Protein AF-A0A838FQ10-F1 (afdb_monomer_lite)

Foldseek 3Di:
DDPVQWDQDPPQGTDHHPPDDQVRSQVSVQVSCVVSVNDPGDRDGDDDDPDFFWEFEDAQAPAGDIHTDDQPDWPQNVSVVRVHGHPFWDQQFKWKDDPPDIDGHNCVVCVVPVVRTGHDDGPIYIYTYGDDD

Sequence (133 aa):
VDASGTINLPYINKVQAAGLTPAQLAASVEGSYRSAKIYTNPTITILMQPAARFVNVGGAVRAPSRVPFTEDMTLLTAINAAGGFNDFADQRKVRVMRGSDVRVYDVRQSRRDPSKDIRLQPGDRVEVPQSFF

Radius of gyration: 22.77 Å; chains: 1; bounding box: 50×28×65 Å

Structure (mmCIF, N/CA/C/O backbone):
data_AF-A0A838FQ10-F1
#
_entry.id   AF-A0A838FQ10-F1
#
loop_
_atom_site.group_PDB
_atom_site.id
_atom_site.type_symbol
_atom_site.label_atom_id
_atom_site.label_alt_id
_atom_site.label_comp_id
_atom_site.label_asym_id
_atom_site.label_entity_id
_atom_site.label_seq_id
_atom_site.pdbx_PDB_ins_code
_atom_site.Cartn_x
_atom_site.Cartn_y
_atom_site.Cartn_z
_atom_site.occupancy
_atom_site.B_iso_or_equiv
_atom_site.auth_seq_id
_atom_site.auth_comp_id
_atom_site.auth_asym_id
_atom_site.auth_atom_id
_atom_site.pdbx_PDB_model_num
ATOM 1 N N . VAL A 1 1 ? -17.918 5.149 12.216 1.00 70.31 1 VAL A N 1
ATOM 2 C CA . VAL A 1 1 ? -18.182 6.590 12.423 1.00 70.31 1 VAL A CA 1
ATOM 3 C C . VAL A 1 1 ? -18.983 7.062 11.229 1.00 70.31 1 VAL A C 1
ATOM 5 O O . VAL A 1 1 ? -18.614 6.704 10.116 1.00 70.31 1 VAL A O 1
ATOM 8 N N . ASP A 1 2 ? -20.108 7.734 11.451 1.00 78.31 2 ASP A N 1
ATOM 9 C CA . ASP A 1 2 ? -20.929 8.262 10.359 1.00 78.31 2 ASP A CA 1
ATOM 10 C C . ASP A 1 2 ? -20.337 9.553 9.762 1.00 78.31 2 ASP A C 1
ATOM 12 O O . ASP A 1 2 ? -19.335 10.078 10.250 1.00 78.31 2 ASP A O 1
ATOM 16 N N . ALA A 1 3 ? -20.960 10.077 8.701 1.00 73.00 3 ALA A N 1
ATOM 17 C CA . ALA A 1 3 ? -20.514 11.300 8.025 1.00 73.00 3 ALA A CA 1
ATOM 18 C C . ALA A 1 3 ? -20.509 12.547 8.935 1.00 73.00 3 ALA A C 1
ATOM 20 O O . ALA A 1 3 ? -19.871 13.540 8.600 1.00 73.00 3 ALA A O 1
ATOM 21 N N . SER A 1 4 ? -21.193 12.496 10.084 1.00 75.38 4 SER A N 1
ATOM 22 C CA . SER A 1 4 ? -21.219 13.573 11.080 1.00 75.38 4 SER A CA 1
ATOM 23 C C . SER A 1 4 ? -20.150 13.432 12.169 1.00 75.38 4 SER A C 1
ATOM 25 O O . SER A 1 4 ? -20.064 14.270 13.064 1.00 75.38 4 SER A O 1
ATOM 27 N N . GLY A 1 5 ? -19.314 12.391 12.111 1.00 79.19 5 GLY A N 1
ATOM 28 C CA . GLY A 1 5 ? -18.282 12.166 13.118 1.00 79.19 5 GLY A CA 1
ATOM 29 C C . GLY A 1 5 ? -18.802 11.499 14.392 1.00 79.19 5 GLY A C 1
ATOM 30 O O . GLY A 1 5 ? -18.113 11.535 15.412 1.00 79.19 5 GLY A O 1
ATOM 31 N N . THR A 1 6 ? -19.987 10.881 14.357 1.00 85.69 6 THR A N 1
ATOM 32 C CA . THR A 1 6 ? -20.592 10.216 15.519 1.00 85.69 6 THR A CA 1
ATOM 33 C C . THR A 1 6 ? -20.598 8.694 15.381 1.00 85.69 6 THR A C 1
ATOM 35 O O . THR A 1 6 ? -20.447 8.126 14.292 1.00 85.69 6 THR A O 1
ATOM 38 N N . ILE A 1 7 ? -20.727 8.006 16.513 1.00 84.12 7 ILE A N 1
ATOM 39 C CA . ILE A 1 7 ? -20.936 6.559 16.593 1.00 84.12 7 ILE A CA 1
ATOM 40 C C . ILE A 1 7 ? -22.264 6.329 17.295 1.00 84.12 7 ILE A C 1
ATOM 42 O O . ILE A 1 7 ? -22.513 6.898 18.354 1.00 84.12 7 ILE A O 1
ATOM 46 N N . ASN A 1 8 ? -23.111 5.493 16.703 1.00 86.88 8 ASN A N 1
ATOM 47 C CA . ASN A 1 8 ? -24.349 5.080 17.337 1.00 86.88 8 ASN A CA 1
ATOM 48 C C . ASN A 1 8 ? -24.082 3.874 18.236 1.00 86.88 8 ASN A C 1
ATOM 50 O O . ASN A 1 8 ? -23.554 2.861 17.771 1.00 86.88 8 ASN A O 1
ATOM 54 N N . LEU A 1 9 ? -24.438 3.993 19.507 1.00 84.69 9 LEU A N 1
ATOM 55 C CA . LEU A 1 9 ? -24.238 2.961 20.510 1.00 84.69 9 LEU A CA 1
ATOM 56 C C . LEU A 1 9 ? -25.591 2.534 21.092 1.00 84.69 9 LEU A C 1
ATOM 58 O O . LEU A 1 9 ? -26.473 3.383 21.270 1.00 84.69 9 LEU A O 1
ATOM 62 N N . PRO A 1 10 ? -25.782 1.234 21.389 1.00 81.94 10 PRO A N 1
ATOM 63 C CA . PRO A 1 10 ? -27.012 0.752 22.002 1.00 81.94 10 PRO A CA 1
ATOM 64 C C . PRO A 1 10 ? -27.375 1.567 23.245 1.00 81.94 10 PRO A C 1
ATOM 66 O O . PRO A 1 10 ? -26.512 1.867 24.064 1.00 81.94 10 PRO A O 1
ATOM 69 N N . TYR A 1 11 ? -28.657 1.906 23.393 1.00 84.06 11 TYR A N 1
ATOM 70 C CA . TYR A 1 11 ? -29.244 2.539 24.586 1.00 84.06 11 TYR A CA 1
ATOM 71 C C . TYR A 1 11 ? -28.796 3.979 24.919 1.00 84.06 11 TYR A C 1
ATOM 73 O O . TYR A 1 11 ? -29.535 4.677 25.608 1.00 84.06 11 TYR A O 1
ATOM 81 N N . ILE A 1 12 ? -27.650 4.454 24.421 1.00 80.94 12 ILE A N 1
ATOM 82 C CA . ILE A 1 12 ? -27.143 5.827 24.640 1.00 80.94 12 ILE A CA 1
ATOM 83 C C . ILE A 1 12 ? -27.110 6.683 23.363 1.00 80.94 12 ILE A C 1
ATOM 85 O O . ILE A 1 12 ? -26.708 7.843 23.409 1.00 80.94 12 ILE A O 1
ATOM 89 N N . ASN A 1 13 ? -27.587 6.142 22.237 1.00 80.19 13 ASN A N 1
ATOM 90 C CA . ASN A 1 13 ? -27.654 6.808 20.936 1.00 80.19 13 ASN A CA 1
ATOM 91 C C . ASN A 1 13 ? -26.274 7.306 20.457 1.00 80.19 13 ASN A C 1
ATOM 93 O O . ASN A 1 13 ? -25.277 6.585 20.538 1.00 80.19 13 ASN A O 1
ATOM 97 N N . LYS A 1 14 ? -26.220 8.512 19.880 1.00 83.31 14 LYS A N 1
ATOM 98 C CA . LYS A 1 14 ? -25.039 9.052 19.203 1.00 83.31 14 LYS A CA 1
ATOM 99 C C . LYS A 1 14 ? -24.030 9.621 20.200 1.00 83.31 14 LYS A C 1
ATOM 101 O O . LYS A 1 14 ? -24.352 10.537 20.950 1.00 83.31 14 LYS A O 1
ATOM 106 N N . VAL A 1 15 ? -22.791 9.144 20.124 1.00 84.94 15 VAL A N 1
ATOM 107 C CA . VAL A 1 15 ? -21.629 9.696 20.836 1.00 84.94 15 VAL A CA 1
ATOM 108 C C . VAL A 1 15 ? -20.665 10.319 19.825 1.00 84.94 15 VAL A C 1
ATOM 110 O O . VAL A 1 15 ? -20.391 9.732 18.775 1.00 84.94 15 VAL A O 1
ATOM 113 N N . GLN A 1 16 ? -20.156 11.516 20.126 1.00 85.00 16 GLN A N 1
ATOM 114 C CA . GLN A 1 16 ? -19.179 12.210 19.285 1.00 85.00 16 GLN A CA 1
ATOM 115 C C . GLN A 1 16 ? -17.846 11.455 19.305 1.00 85.00 16 GLN A C 1
ATOM 117 O O . GLN A 1 16 ? -17.268 11.255 20.366 1.00 85.00 16 GLN A O 1
ATOM 122 N N . ALA A 1 17 ? -17.353 11.054 18.134 1.00 85.56 17 ALA A N 1
ATOM 123 C CA . ALA A 1 17 ? -16.085 10.339 17.987 1.00 85.56 17 ALA A CA 1
ATOM 124 C C . ALA A 1 17 ? -15.025 11.143 17.233 1.00 85.56 17 ALA A C 1
ATOM 126 O O . ALA A 1 17 ? -13.831 10.949 17.456 1.00 85.56 17 ALA A O 1
ATOM 127 N N . ALA A 1 18 ? -15.438 12.050 16.344 1.00 84.12 18 ALA A N 1
ATOM 128 C CA . ALA A 1 18 ? -14.504 12.887 15.607 1.00 84.12 18 ALA A CA 1
ATOM 129 C C . ALA A 1 18 ? -13.709 13.794 16.556 1.00 84.12 18 ALA A C 1
ATOM 131 O O . ALA A 1 18 ? -14.277 14.450 17.428 1.00 84.12 18 ALA A O 1
ATOM 132 N N . GLY A 1 19 ? -12.391 13.821 16.358 1.00 83.31 19 GLY A N 1
ATOM 133 C CA . GLY A 1 19 ? -11.456 14.604 17.166 1.00 83.31 19 GLY A CA 1
ATOM 134 C C . GLY A 1 19 ? -11.024 13.948 18.481 1.00 83.31 19 GLY A C 1
ATOM 135 O O . GLY A 1 19 ? -10.125 14.477 19.128 1.00 83.31 19 GLY A O 1
ATOM 136 N N . LEU A 1 20 ? -11.600 12.802 18.868 1.00 86.38 20 LEU A N 1
ATOM 137 C CA . LEU A 1 20 ? -11.206 12.076 20.078 1.00 86.38 20 LEU A CA 1
ATOM 138 C C . LEU A 1 20 ? -10.201 10.964 19.769 1.00 86.38 20 LEU A C 1
ATOM 140 O O . LEU A 1 20 ? -10.312 10.255 18.768 1.00 86.38 20 LEU A O 1
ATOM 144 N N . THR A 1 21 ? -9.242 10.762 20.672 1.00 87.81 21 THR A N 1
ATOM 145 C CA . THR A 1 21 ? -8.411 9.550 20.665 1.00 87.81 21 THR A CA 1
ATOM 146 C C . THR A 1 21 ? -9.235 8.332 21.109 1.00 87.81 21 THR A C 1
ATOM 148 O O . THR A 1 21 ? -10.246 8.496 21.799 1.00 87.81 21 THR A O 1
ATOM 151 N N . PRO A 1 22 ? -8.809 7.092 20.797 1.00 87.00 22 PRO A N 1
ATOM 152 C CA . PRO A 1 22 ? -9.522 5.892 21.244 1.00 87.00 22 PRO A CA 1
ATOM 153 C C . PRO A 1 22 ? -9.729 5.836 22.761 1.00 87.00 22 PRO A C 1
ATOM 155 O O . PRO A 1 22 ? -10.797 5.441 23.215 1.00 87.00 22 PRO A O 1
ATOM 158 N N . ALA A 1 23 ? -8.742 6.286 23.543 1.00 89.06 23 ALA A N 1
ATOM 159 C CA . ALA A 1 23 ? -8.832 6.327 25.001 1.00 89.06 23 ALA A CA 1
ATOM 160 C C . ALA A 1 23 ? -9.851 7.370 25.494 1.00 89.06 23 ALA A C 1
ATOM 162 O O . ALA A 1 23 ? -10.652 7.083 26.381 1.00 89.06 23 ALA A O 1
ATOM 163 N N . GLN A 1 24 ? -9.863 8.564 24.892 1.00 90.56 24 GLN A N 1
ATOM 164 C CA . GLN A 1 24 ? -10.833 9.614 25.226 1.00 90.56 24 GLN A CA 1
ATOM 165 C C . GLN A 1 24 ? -12.259 9.195 24.873 1.00 90.56 24 GLN A C 1
ATOM 167 O O . GLN A 1 24 ? -13.185 9.397 25.657 1.00 90.56 24 GLN A O 1
ATOM 172 N N . LEU A 1 25 ? -12.430 8.583 23.704 1.00 90.31 25 LEU A N 1
ATOM 173 C CA . LEU A 1 25 ? -13.718 8.071 23.274 1.00 90.31 25 LEU A CA 1
ATOM 174 C C . LEU A 1 25 ? -14.185 6.922 24.179 1.00 90.31 25 LEU A C 1
ATOM 176 O O . LEU A 1 25 ? -15.353 6.900 24.550 1.00 90.31 25 LEU A O 1
ATOM 180 N N . ALA A 1 26 ? -13.292 6.021 24.605 1.00 89.94 26 ALA A N 1
ATOM 181 C CA . ALA A 1 26 ? -13.634 4.948 25.541 1.00 89.94 26 ALA A CA 1
ATOM 182 C C . ALA A 1 26 ? -14.151 5.512 26.871 1.00 89.94 26 ALA A C 1
ATOM 184 O O . ALA A 1 26 ? -15.239 5.141 27.308 1.00 89.94 26 ALA A O 1
ATOM 185 N N . ALA A 1 27 ? -13.439 6.482 27.453 1.00 90.56 27 ALA A N 1
ATOM 186 C CA . ALA A 1 27 ? -13.857 7.148 28.684 1.00 90.56 27 ALA A CA 1
ATOM 187 C C . ALA A 1 27 ? -15.199 7.889 28.529 1.00 90.56 27 ALA A C 1
ATOM 189 O O . ALA A 1 27 ? -16.052 7.829 29.416 1.00 90.56 27 ALA A O 1
ATOM 190 N N . SER A 1 28 ? -15.418 8.555 27.389 1.00 88.94 28 SER A N 1
ATOM 191 C CA . SER A 1 28 ? -16.690 9.223 27.084 1.00 88.94 28 SER A CA 1
ATOM 192 C C . SER A 1 28 ? -17.850 8.226 27.024 1.00 88.94 28 SER A C 1
ATOM 194 O O . SER A 1 28 ? -18.885 8.448 27.651 1.00 88.94 28 SER A O 1
ATOM 196 N N . VAL A 1 29 ? -17.656 7.096 26.340 1.00 90.19 29 VAL A N 1
ATOM 197 C CA . VAL A 1 29 ? -18.659 6.033 26.218 1.00 90.19 29 VAL A CA 1
ATOM 198 C C . VAL A 1 29 ? -18.957 5.385 27.573 1.00 90.19 29 VAL A C 1
ATOM 200 O O . VAL A 1 29 ? -20.124 5.193 27.915 1.00 90.19 29 VAL A O 1
ATOM 203 N N . GLU A 1 30 ? -17.931 5.097 28.377 1.00 90.56 30 GLU A N 1
ATOM 204 C CA . GLU A 1 30 ? -18.103 4.590 29.744 1.00 90.56 30 GLU A CA 1
ATOM 205 C C . GLU A 1 30 ? -18.917 5.555 30.609 1.00 90.56 30 GLU A C 1
ATOM 207 O O . GLU A 1 30 ? -19.850 5.131 31.297 1.00 90.56 30 GLU A O 1
ATOM 212 N N . GLY A 1 31 ? -18.608 6.853 30.543 1.00 88.31 31 GLY A N 1
ATOM 213 C CA . GLY A 1 31 ? -19.349 7.893 31.248 1.00 88.31 31 GLY A CA 1
ATOM 214 C C . GLY A 1 31 ? -20.820 7.929 30.838 1.00 88.31 31 GLY A C 1
ATOM 215 O O . GLY A 1 31 ? -21.696 7.919 31.706 1.00 88.31 31 GLY A O 1
ATOM 216 N N . SER A 1 32 ? -21.113 7.892 29.536 1.00 88.12 32 SER A N 1
ATOM 217 C CA . SER A 1 32 ? -22.488 7.883 29.019 1.00 88.12 32 SER A CA 1
ATOM 218 C C . SER A 1 32 ? -23.285 6.669 29.503 1.00 88.12 32 SER A C 1
ATOM 220 O O . SER A 1 32 ? -24.416 6.826 29.965 1.00 88.12 32 SER A O 1
ATOM 222 N N . TYR A 1 33 ? -22.694 5.471 29.481 1.00 90.88 33 TYR A N 1
ATOM 223 C CA . TYR A 1 33 ? -23.361 4.254 29.956 1.00 90.88 33 TYR A CA 1
ATOM 224 C C . TYR A 1 33 ? -23.631 4.249 31.465 1.00 90.88 33 TYR A C 1
ATOM 226 O O . TYR A 1 33 ? -24.700 3.797 31.892 1.00 90.88 33 TYR A O 1
ATOM 234 N N . ARG A 1 34 ? -22.696 4.768 32.272 1.00 89.38 34 ARG A N 1
ATOM 235 C CA . ARG A 1 34 ? -22.888 4.916 33.725 1.00 89.38 34 ARG A CA 1
ATOM 236 C C . ARG A 1 34 ? -23.962 5.953 34.046 1.00 89.38 34 ARG A C 1
ATOM 238 O O . ARG A 1 34 ? -24.836 5.695 34.869 1.00 89.38 34 ARG A O 1
ATOM 245 N N . SER A 1 35 ? -23.933 7.099 33.362 1.00 87.00 35 SER A N 1
ATOM 246 C CA . SER A 1 35 ? -24.891 8.203 33.549 1.00 87.00 35 SER A CA 1
ATOM 247 C C . SER A 1 35 ? -26.326 7.769 33.258 1.00 87.00 35 SER A C 1
ATOM 249 O O . SER A 1 35 ? -27.251 8.116 33.988 1.00 87.00 35 SER A O 1
ATOM 251 N N . ALA A 1 36 ? -26.499 6.949 32.222 1.00 87.06 36 ALA A N 1
ATOM 252 C CA . ALA A 1 36 ? -27.782 6.377 31.840 1.00 87.06 36 ALA A CA 1
ATOM 253 C C . ALA A 1 36 ? -28.224 5.190 32.724 1.00 87.06 36 ALA A C 1
ATOM 255 O O . ALA A 1 36 ? -29.286 4.623 32.482 1.00 87.06 36 ALA A O 1
ATOM 256 N N . LYS A 1 37 ? -27.438 4.808 33.748 1.00 89.69 37 LYS A N 1
ATOM 257 C CA . LYS A 1 37 ? -27.696 3.670 34.654 1.00 89.69 37 LYS A CA 1
ATOM 258 C C . LYS A 1 37 ? -27.891 2.329 33.932 1.00 89.69 37 LYS A C 1
ATOM 260 O O . LYS A 1 37 ? -28.572 1.445 34.442 1.00 89.69 37 LYS A O 1
ATOM 265 N N . ILE A 1 38 ? -27.281 2.171 32.757 1.00 88.44 38 ILE A N 1
ATOM 266 C CA . ILE A 1 38 ? -27.354 0.933 31.968 1.00 88.44 38 ILE A CA 1
ATOM 267 C C . ILE A 1 38 ? -26.328 -0.079 32.487 1.00 88.44 38 ILE A C 1
ATOM 269 O O . ILE A 1 38 ? -26.633 -1.260 32.632 1.00 88.44 38 ILE A O 1
ATOM 273 N N . TYR A 1 39 ? -25.115 0.390 32.796 1.00 88.06 39 TYR A N 1
ATOM 274 C CA . TYR A 1 39 ? -24.017 -0.436 33.297 1.00 88.06 39 TYR A CA 1
ATOM 275 C C . TYR A 1 39 ? -23.319 0.237 34.483 1.00 88.06 39 TYR A C 1
ATOM 277 O O . TYR A 1 39 ? -23.068 1.441 34.462 1.00 88.06 39 TYR A O 1
ATOM 285 N N . THR A 1 40 ? -22.945 -0.548 35.497 1.00 85.56 40 THR A N 1
ATOM 286 C CA . THR A 1 40 ? -22.274 -0.043 36.711 1.00 85.56 40 THR A CA 1
ATOM 287 C C . THR A 1 40 ? -20.771 0.165 36.508 1.00 85.56 40 THR A C 1
ATOM 289 O O . THR A 1 40 ? -20.216 1.174 36.942 1.00 85.56 40 THR A O 1
ATOM 292 N N . ASN A 1 41 ? -20.100 -0.778 35.839 1.00 87.06 41 ASN A N 1
ATOM 293 C CA . ASN A 1 41 ? -18.660 -0.722 35.582 1.00 87.06 41 ASN A CA 1
ATOM 294 C C . ASN A 1 41 ? -18.317 -1.363 34.219 1.00 87.06 41 ASN A C 1
ATOM 296 O O . ASN A 1 41 ? -17.713 -2.435 34.188 1.00 87.06 41 ASN A O 1
ATOM 300 N N . PRO A 1 42 ? -18.768 -0.771 33.095 1.00 85.81 42 PRO A N 1
ATOM 301 C CA . PRO A 1 42 ? -18.466 -1.300 31.768 1.00 85.81 42 PRO A CA 1
ATOM 302 C C . PRO A 1 42 ? -16.974 -1.134 31.449 1.00 85.81 42 PRO A C 1
ATOM 304 O O . PRO A 1 42 ? -16.388 -0.109 31.785 1.00 85.81 42 PRO A O 1
ATOM 307 N N . THR A 1 43 ? -16.383 -2.122 30.776 1.00 86.69 43 THR A N 1
ATOM 308 C CA . THR A 1 43 ? -15.044 -2.017 30.178 1.00 86.69 43 THR A CA 1
ATOM 309 C C . THR A 1 43 ? -15.206 -1.798 28.683 1.00 86.69 43 THR A C 1
ATOM 311 O O . THR A 1 43 ? -15.730 -2.671 27.989 1.00 86.69 43 THR A O 1
ATOM 314 N N . ILE A 1 44 ? -14.778 -0.639 28.181 1.00 87.75 44 ILE A N 1
ATOM 315 C CA . ILE A 1 44 ? -14.913 -0.296 26.763 1.00 87.75 44 ILE A CA 1
ATOM 316 C C . ILE A 1 44 ? -13.543 -0.349 26.089 1.00 87.75 44 ILE A C 1
ATOM 318 O O . ILE A 1 44 ? -12.619 0.377 26.443 1.00 87.75 44 ILE A O 1
ATOM 322 N N . THR A 1 45 ? -13.407 -1.204 25.076 1.00 85.38 45 THR A N 1
ATOM 323 C CA . THR A 1 45 ? -12.213 -1.263 24.225 1.00 85.38 45 THR A CA 1
ATOM 324 C C . THR A 1 45 ? -12.542 -0.702 22.851 1.00 85.38 45 THR A C 1
ATOM 326 O O . THR A 1 45 ? -13.450 -1.186 22.178 1.00 85.38 45 THR A O 1
ATOM 329 N N . ILE A 1 46 ? -11.791 0.311 22.422 1.00 85.19 46 ILE A N 1
ATOM 330 C CA . ILE A 1 46 ? -11.948 0.927 21.103 1.00 85.19 46 ILE A CA 1
ATOM 331 C C . ILE A 1 46 ? -10.740 0.581 20.250 1.00 85.19 46 ILE A C 1
ATOM 333 O O . ILE A 1 46 ? -9.614 0.973 20.550 1.00 85.19 46 ILE A O 1
ATOM 337 N N . LEU A 1 47 ? -10.996 -0.138 19.162 1.00 79.06 47 LEU A N 1
ATOM 338 C CA . LEU A 1 47 ? -9.999 -0.484 18.161 1.00 79.06 47 LEU A CA 1
ATOM 339 C C . LEU A 1 47 ? -10.199 0.426 16.951 1.00 79.06 47 LEU A C 1
ATOM 341 O O . LEU A 1 47 ? -11.254 0.404 16.317 1.00 79.06 47 LEU A O 1
ATOM 345 N N . MET A 1 48 ? -9.185 1.221 16.610 1.00 71.56 48 MET A N 1
ATOM 346 C CA . MET A 1 48 ? -9.151 1.856 15.296 1.00 71.56 48 MET A CA 1
ATOM 347 C C . MET A 1 48 ? -8.773 0.796 14.274 1.00 71.56 48 MET A C 1
ATOM 349 O O . MET A 1 48 ? -7.655 0.285 14.294 1.00 71.56 48 MET A O 1
ATOM 353 N N . GLN A 1 49 ? -9.690 0.485 13.364 1.00 65.56 49 GLN A N 1
ATOM 354 C CA . GLN A 1 49 ? -9.302 -0.194 12.138 1.00 65.56 49 GLN A CA 1
ATOM 355 C C . GLN A 1 49 ? -8.573 0.831 11.266 1.00 65.56 49 GLN A C 1
ATOM 357 O O . GLN A 1 49 ? -9.168 1.863 10.936 1.00 65.56 49 GLN A O 1
ATOM 362 N N . PRO A 1 50 ? -7.299 0.598 10.904 1.00 63.97 50 PRO A N 1
ATOM 363 C CA . PRO A 1 50 ? -6.658 1.424 9.899 1.00 63.97 50 PRO A CA 1
ATOM 364 C C . PRO A 1 50 ? -7.525 1.369 8.643 1.00 63.97 50 PRO A C 1
ATOM 366 O O . PRO A 1 50 ? -7.966 0.287 8.248 1.00 63.97 50 PRO A O 1
ATOM 369 N N . ALA A 1 51 ? -7.770 2.516 8.007 1.00 66.62 51 ALA A N 1
ATOM 370 C CA . ALA A 1 51 ? -8.342 2.503 6.668 1.00 66.62 51 ALA A CA 1
ATOM 371 C C . ALA A 1 51 ? -7.494 1.554 5.811 1.00 66.62 51 ALA A C 1
ATOM 373 O O . ALA A 1 51 ? -6.264 1.624 5.864 1.00 66.62 51 ALA A O 1
ATOM 374 N N . ALA A 1 52 ? -8.128 0.635 5.079 1.00 64.88 52 ALA A N 1
ATOM 375 C CA . ALA A 1 52 ? -7.393 -0.305 4.248 1.00 64.88 52 ALA A CA 1
ATOM 376 C C . ALA A 1 52 ? -6.554 0.490 3.238 1.00 64.88 52 ALA A C 1
ATOM 378 O O . ALA A 1 52 ? -7.077 1.194 2.371 1.00 64.88 52 ALA A O 1
ATOM 379 N N . ARG A 1 53 ? -5.235 0.428 3.414 1.00 88.44 53 ARG A N 1
ATOM 380 C CA . ARG A 1 53 ? -4.249 1.064 2.543 1.00 88.44 53 ARG A CA 1
ATOM 381 C C . ARG A 1 53 ? -3.889 0.055 1.466 1.00 88.44 53 ARG A C 1
ATOM 383 O O . ARG A 1 53 ? -3.789 -1.134 1.755 1.00 88.44 53 ARG A O 1
ATOM 390 N N . PHE A 1 54 ? -3.704 0.513 0.236 1.00 93.00 54 PHE A N 1
ATOM 391 C CA . PHE A 1 54 ? -3.428 -0.373 -0.890 1.00 93.00 54 PHE A CA 1
ATOM 392 C C . PHE A 1 54 ? -2.331 0.180 -1.787 1.00 93.00 54 PHE A C 1
ATOM 394 O O . PHE A 1 54 ? -2.156 1.394 -1.875 1.00 93.00 54 PHE A O 1
ATOM 401 N N . VAL A 1 55 ? -1.668 -0.720 -2.504 1.00 96.00 55 VAL A N 1
ATOM 402 C CA . VAL A 1 55 ? -0.818 -0.430 -3.661 1.00 96.00 55 VAL A CA 1
ATOM 403 C C . VAL A 1 55 ? -1.458 -1.066 -4.889 1.00 96.00 55 VAL A C 1
ATOM 405 O O . VAL A 1 55 ? -2.009 -2.163 -4.813 1.00 96.00 55 VAL A O 1
ATOM 408 N N . ASN A 1 56 ? -1.412 -0.388 -6.032 1.00 96.44 56 ASN A N 1
ATOM 409 C CA . ASN A 1 56 ? -1.907 -0.954 -7.286 1.00 96.44 56 ASN A CA 1
ATOM 410 C C . ASN A 1 56 ? -0.731 -1.502 -8.091 1.00 96.44 56 ASN A C 1
ATOM 412 O O . ASN A 1 56 ? 0.176 -0.739 -8.409 1.00 96.44 56 ASN A O 1
ATOM 416 N N . VAL A 1 57 ? -0.756 -2.784 -8.447 1.00 97.81 57 VAL A N 1
ATOM 417 C CA . VAL A 1 57 ? 0.294 -3.423 -9.249 1.00 97.81 57 VAL A CA 1
ATOM 418 C C . VAL A 1 57 ? -0.294 -3.853 -10.587 1.00 97.81 57 VAL A C 1
ATOM 420 O O . VAL A 1 57 ? -1.289 -4.575 -10.630 1.00 97.81 57 VAL A O 1
ATOM 423 N N . GLY A 1 58 ? 0.308 -3.405 -11.686 1.00 96.00 58 GLY A N 1
ATOM 424 C CA . GLY A 1 58 ? -0.175 -3.697 -13.032 1.00 96.00 58 GLY A CA 1
ATOM 425 C C . GLY A 1 58 ? 0.920 -3.777 -14.090 1.00 96.00 58 GLY A C 1
ATOM 426 O O . GLY A 1 58 ? 2.111 -3.650 -13.802 1.00 96.00 58 GLY A O 1
ATOM 427 N N . GLY A 1 59 ? 0.488 -4.000 -15.331 1.00 95.62 59 GLY A N 1
ATOM 428 C CA . GLY A 1 59 ? 1.370 -4.234 -16.472 1.00 95.62 59 GLY A CA 1
ATOM 429 C C . GLY A 1 59 ? 1.756 -5.708 -16.611 1.00 95.62 59 GLY A C 1
ATOM 430 O O . GLY A 1 59 ? 0.928 -6.593 -16.399 1.00 95.62 59 GLY A O 1
ATOM 431 N N . ALA A 1 60 ? 3.010 -5.969 -16.975 1.00 96.50 60 ALA A N 1
ATOM 432 C CA . ALA A 1 60 ? 3.570 -7.286 -17.268 1.00 96.50 60 ALA A CA 1
ATOM 433 C C . ALA 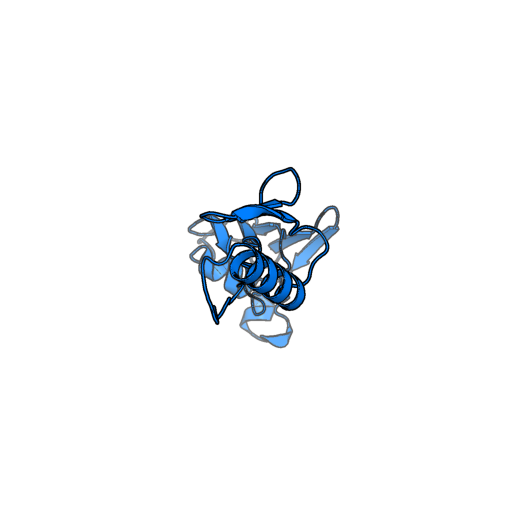A 1 60 ? 3.846 -8.137 -16.004 1.00 96.50 60 ALA A C 1
ATOM 435 O O . ALA A 1 60 ? 4.949 -8.628 -15.762 1.00 96.50 60 ALA A O 1
ATOM 436 N N . VAL A 1 61 ? 2.824 -8.314 -15.173 1.00 97.06 61 VAL A N 1
ATOM 437 C CA . VAL A 1 61 ? 2.796 -9.246 -14.036 1.00 97.06 61 VAL A CA 1
ATOM 438 C C . VAL A 1 61 ? 1.784 -10.358 -14.310 1.00 97.06 61 VAL A C 1
ATOM 440 O O . VAL A 1 61 ? 0.953 -10.231 -15.209 1.00 97.06 61 VAL A O 1
ATOM 443 N N . ARG A 1 62 ? 1.854 -11.473 -13.576 1.00 96.69 62 ARG A N 1
ATOM 444 C CA . ARG A 1 62 ? 0.949 -12.614 -13.805 1.00 96.69 62 ARG A CA 1
ATOM 445 C C . ARG A 1 62 ? -0.497 -12.326 -13.404 1.00 96.69 62 ARG A C 1
ATOM 447 O O . ARG A 1 62 ? -1.408 -12.777 -14.088 1.00 96.69 62 ARG A O 1
ATOM 454 N N . ALA A 1 63 ? -0.704 -11.581 -12.322 1.00 96.38 63 ALA A N 1
ATOM 455 C CA . ALA A 1 63 ? -2.024 -11.235 -11.806 1.00 96.38 63 ALA A CA 1
ATOM 456 C C . ALA A 1 63 ? -2.077 -9.757 -11.366 1.00 96.38 63 ALA A C 1
ATOM 458 O O . ALA A 1 63 ? -1.917 -9.454 -10.178 1.00 96.38 63 ALA A O 1
ATOM 459 N N . PRO A 1 64 ? -2.306 -8.819 -12.309 1.00 96.06 64 PRO A N 1
ATOM 460 C CA . PRO A 1 64 ? -2.526 -7.412 -11.990 1.00 96.06 64 PRO A CA 1
ATOM 461 C C . PRO A 1 64 ? -3.638 -7.253 -10.952 1.00 96.06 64 PRO A C 1
ATOM 463 O O . PRO A 1 64 ? -4.759 -7.720 -11.153 1.00 96.06 64 PRO A O 1
ATOM 466 N N . SER A 1 65 ? -3.333 -6.618 -9.825 1.00 94.75 65 SER A N 1
ATOM 467 C CA . SER A 1 65 ? -4.275 -6.515 -8.715 1.00 94.75 65 SER A CA 1
ATOM 468 C C . SER A 1 65 ? -3.952 -5.352 -7.783 1.00 94.75 65 SER A C 1
ATOM 470 O O . SER A 1 65 ? -2.873 -4.750 -7.806 1.00 94.75 65 SER A O 1
ATOM 472 N N . ARG A 1 66 ? -4.938 -5.017 -6.951 1.00 94.44 66 ARG A N 1
ATOM 473 C CA . ARG A 1 66 ? -4.755 -4.118 -5.821 1.00 94.44 66 ARG A CA 1
ATOM 474 C C . ARG A 1 66 ? -4.303 -4.944 -4.617 1.00 94.44 66 ARG A C 1
ATOM 476 O O . ARG A 1 66 ? -5.049 -5.795 -4.143 1.00 94.44 66 ARG A O 1
ATOM 483 N N . VAL A 1 67 ? -3.107 -4.659 -4.120 1.00 94.69 67 VAL A N 1
ATOM 484 C CA . VAL A 1 67 ? -2.466 -5.387 -3.022 1.00 94.69 67 VAL A CA 1
ATOM 485 C C . VAL A 1 67 ? -2.661 -4.608 -1.713 1.00 94.69 67 VAL A C 1
ATOM 487 O O . VAL A 1 67 ? -2.361 -3.408 -1.680 1.00 94.69 67 VAL A O 1
ATOM 490 N N . PRO A 1 68 ? -3.181 -5.232 -0.638 1.00 93.06 68 PRO A N 1
ATOM 491 C CA . PRO A 1 68 ? -3.233 -4.618 0.688 1.00 93.06 68 PRO A CA 1
ATOM 492 C C . PRO A 1 68 ? -1.840 -4.204 1.170 1.00 93.06 68 PRO A C 1
ATOM 494 O O . PRO A 1 68 ? -0.884 -4.963 1.048 1.00 93.06 68 PRO A O 1
ATOM 497 N N . PHE A 1 69 ? -1.723 -2.996 1.714 1.00 93.38 69 PHE A N 1
ATOM 498 C CA . PHE A 1 69 ? -0.450 -2.440 2.150 1.00 93.38 69 PHE A CA 1
ATOM 499 C C . PHE A 1 69 ? -0.055 -2.891 3.554 1.00 93.38 69 PHE A C 1
ATOM 501 O O . PHE A 1 69 ? -0.833 -2.747 4.500 1.00 93.38 69 PHE A O 1
ATOM 508 N N . THR A 1 70 ? 1.193 -3.336 3.683 1.00 91.38 70 THR A N 1
ATOM 509 C CA . THR A 1 70 ? 1.876 -3.619 4.949 1.00 91.38 70 THR A CA 1
ATOM 510 C C . THR A 1 70 ? 3.107 -2.716 5.096 1.00 91.38 70 THR A C 1
ATOM 512 O O . THR A 1 70 ? 3.664 -2.244 4.107 1.00 91.38 70 THR A O 1
ATOM 515 N N . GLU A 1 71 ? 3.527 -2.437 6.333 1.00 89.50 71 GLU A N 1
ATOM 516 C CA . GLU A 1 71 ? 4.629 -1.496 6.631 1.00 89.50 71 GLU A CA 1
ATOM 517 C C . GLU A 1 71 ? 6.004 -1.961 6.112 1.00 89.50 71 GLU A C 1
ATOM 519 O O . GLU A 1 71 ? 6.919 -1.161 5.915 1.00 89.50 71 GLU A O 1
ATOM 524 N N . ASP A 1 72 ? 6.151 -3.261 5.877 1.00 90.94 72 ASP A N 1
ATOM 525 C CA . ASP A 1 72 ? 7.331 -3.908 5.311 1.00 90.94 72 ASP A CA 1
ATOM 526 C C . ASP A 1 72 ? 7.259 -4.062 3.781 1.00 90.94 72 ASP A C 1
ATOM 528 O O . ASP A 1 72 ? 8.158 -4.653 3.181 1.00 90.94 72 ASP A O 1
ATOM 532 N N . MET A 1 73 ? 6.219 -3.531 3.125 1.00 95.00 73 MET A N 1
ATOM 533 C CA . MET A 1 73 ? 6.023 -3.749 1.696 1.00 95.00 73 MET A CA 1
ATOM 534 C C . MET A 1 73 ? 7.052 -3.006 0.837 1.00 95.00 73 MET A C 1
ATOM 536 O O . MET A 1 73 ? 7.233 -1.786 0.914 1.00 95.00 73 MET A O 1
ATOM 540 N N . THR A 1 74 ? 7.687 -3.764 -0.051 1.00 96.38 74 THR A N 1
ATOM 541 C CA . THR A 1 74 ? 8.661 -3.297 -1.028 1.00 96.38 74 THR A CA 1
ATOM 542 C C . THR A 1 74 ? 8.133 -3.469 -2.446 1.00 96.38 74 THR A C 1
ATOM 544 O O . THR A 1 74 ? 7.088 -4.084 -2.683 1.00 96.38 74 THR A O 1
ATOM 547 N N . LEU A 1 75 ? 8.864 -2.926 -3.418 1.00 96.00 75 LEU A N 1
ATOM 548 C CA . LEU A 1 75 ? 8.539 -3.095 -4.827 1.00 96.00 75 LEU A CA 1
ATOM 549 C C . LEU A 1 75 ? 8.528 -4.574 -5.228 1.00 96.00 75 LEU A C 1
ATOM 551 O O . LEU A 1 75 ? 7.589 -5.024 -5.888 1.00 96.00 75 LEU A O 1
ATOM 555 N N . LEU A 1 76 ? 9.535 -5.344 -4.810 1.00 95.12 76 LEU A N 1
ATOM 556 C CA . LEU A 1 76 ? 9.605 -6.763 -5.146 1.00 95.12 76 LEU A CA 1
ATOM 557 C C . LEU A 1 76 ? 8.495 -7.576 -4.466 1.00 95.12 76 LEU A C 1
ATOM 559 O O . LEU A 1 76 ? 7.901 -8.437 -5.118 1.00 95.12 76 LEU A O 1
ATOM 563 N N . THR A 1 77 ? 8.182 -7.315 -3.190 1.00 95.50 77 THR A N 1
ATOM 564 C CA . THR A 1 77 ? 7.118 -8.058 -2.493 1.00 95.50 77 THR A CA 1
ATOM 565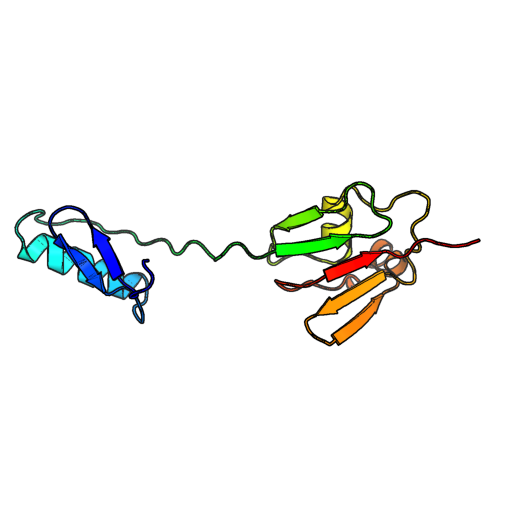 C C . THR A 1 77 ? 5.739 -7.744 -3.062 1.00 95.50 77 THR A C 1
ATOM 567 O O . THR A 1 77 ? 4.955 -8.670 -3.262 1.00 95.50 77 THR A O 1
ATOM 570 N N . ALA A 1 78 ? 5.472 -6.493 -3.448 1.00 96.50 78 ALA A N 1
ATOM 571 C CA . ALA A 1 78 ? 4.233 -6.125 -4.130 1.00 96.50 78 ALA A CA 1
ATOM 572 C C . ALA A 1 78 ? 4.082 -6.828 -5.492 1.00 96.50 78 ALA A C 1
ATOM 574 O O . ALA A 1 78 ? 3.010 -7.337 -5.815 1.00 96.50 78 ALA A O 1
ATOM 575 N N . ILE A 1 79 ? 5.159 -6.919 -6.280 1.00 95.94 79 ILE A N 1
ATOM 576 C CA . ILE A 1 79 ? 5.148 -7.646 -7.560 1.00 95.94 79 ILE A CA 1
ATOM 577 C C . ILE A 1 79 ? 4.930 -9.146 -7.340 1.00 95.94 79 ILE A C 1
ATOM 579 O O . ILE A 1 79 ? 4.166 -9.771 -8.074 1.00 95.94 79 ILE A O 1
ATOM 583 N N . ASN A 1 80 ? 5.557 -9.733 -6.319 1.00 95.12 80 ASN A N 1
ATOM 584 C CA . ASN A 1 80 ? 5.351 -11.139 -5.973 1.00 95.12 80 ASN A CA 1
ATOM 585 C C . ASN A 1 80 ? 3.913 -11.411 -5.501 1.00 95.12 80 ASN A C 1
ATOM 587 O O . ASN A 1 80 ? 3.337 -12.424 -5.890 1.00 95.12 80 ASN A O 1
ATOM 591 N N . ALA A 1 81 ? 3.309 -10.495 -4.738 1.00 95.44 81 ALA A N 1
ATOM 592 C CA . ALA A 1 81 ? 1.903 -10.574 -4.340 1.00 95.44 81 ALA A CA 1
ATOM 593 C C . ALA A 1 81 ? 0.949 -10.528 -5.549 1.00 95.44 81 ALA A C 1
ATOM 595 O O . ALA A 1 81 ? -0.109 -11.150 -5.525 1.00 95.44 81 ALA A O 1
ATOM 596 N N . ALA A 1 82 ? 1.358 -9.875 -6.641 1.00 95.94 82 ALA A N 1
ATOM 597 C CA . ALA A 1 82 ? 0.680 -9.894 -7.939 1.00 95.94 82 ALA A CA 1
ATOM 598 C C . ALA A 1 82 ? 1.036 -11.126 -8.811 1.00 95.94 82 ALA A C 1
ATOM 600 O O . ALA A 1 82 ? 0.888 -11.099 -10.033 1.00 95.94 82 ALA A O 1
ATOM 601 N N . GLY A 1 83 ? 1.549 -12.211 -8.216 1.00 94.69 83 GLY A N 1
ATOM 602 C CA . GLY A 1 83 ? 1.924 -13.451 -8.914 1.00 94.69 83 GLY A CA 1
ATOM 603 C C . GLY A 1 83 ? 3.306 -13.430 -9.584 1.00 94.69 83 GLY A C 1
ATOM 604 O O . GLY A 1 83 ? 3.685 -14.383 -10.274 1.00 94.69 83 GLY A O 1
ATOM 605 N N . GLY A 1 84 ? 4.078 -12.362 -9.375 1.00 95.12 84 GLY A N 1
ATOM 606 C CA . GLY A 1 84 ? 5.391 -12.156 -9.976 1.00 95.12 84 GLY A CA 1
ATOM 607 C C . GLY A 1 84 ? 5.331 -11.611 -11.405 1.00 95.12 84 GLY A C 1
ATOM 608 O O . GLY A 1 84 ? 4.268 -11.368 -11.976 1.00 95.12 84 GLY A O 1
ATOM 609 N N . PHE A 1 85 ? 6.511 -11.420 -11.992 1.00 95.75 85 PHE A N 1
ATOM 610 C CA . PHE A 1 85 ? 6.659 -11.026 -13.393 1.00 95.75 85 PHE A CA 1
ATOM 611 C C . PHE A 1 85 ? 6.132 -12.113 -14.337 1.00 95.75 85 PHE A C 1
ATOM 613 O O . PHE A 1 85 ? 6.301 -13.305 -14.063 1.00 95.75 85 PHE A O 1
ATOM 620 N N . ASN A 1 86 ? 5.526 -11.702 -15.451 1.00 95.00 86 ASN A N 1
ATOM 621 C CA . ASN A 1 86 ? 5.267 -12.611 -16.567 1.00 95.00 86 ASN A CA 1
ATOM 622 C C . ASN A 1 86 ? 6.487 -12.683 -17.510 1.00 95.00 86 ASN A C 1
ATOM 624 O O . ASN A 1 86 ? 7.469 -11.961 -17.325 1.00 95.00 86 ASN A O 1
ATOM 628 N N . ASP A 1 87 ? 6.418 -13.546 -18.523 1.00 92.94 87 ASP A N 1
ATOM 629 C CA . ASP A 1 87 ? 7.557 -13.841 -19.408 1.00 92.94 87 ASP A CA 1
ATOM 630 C C . ASP A 1 87 ? 7.962 -12.662 -20.309 1.00 92.94 87 ASP A C 1
ATOM 632 O O . ASP A 1 87 ? 9.065 -12.637 -20.848 1.00 92.94 87 ASP A O 1
ATOM 636 N N . PHE A 1 88 ? 7.098 -11.652 -20.431 1.00 93.25 88 PHE A N 1
ATOM 637 C CA . PHE A 1 88 ? 7.315 -10.469 -21.260 1.00 93.25 88 PHE A CA 1
ATOM 638 C C . PHE A 1 88 ? 7.724 -9.240 -20.444 1.00 93.25 88 PHE A C 1
ATOM 640 O O . PHE A 1 88 ? 7.762 -8.143 -20.986 1.00 93.25 88 PHE A O 1
ATOM 647 N N . ALA A 1 89 ? 7.988 -9.369 -19.145 1.00 94.94 89 ALA A N 1
ATOM 648 C CA . ALA A 1 89 ? 8.255 -8.227 -18.276 1.00 94.94 89 ALA A CA 1
ATOM 649 C C . ALA A 1 89 ? 9.652 -7.613 -18.474 1.00 94.94 89 ALA A C 1
ATOM 651 O O . ALA A 1 89 ? 10.666 -8.299 -18.324 1.00 94.94 89 ALA A O 1
ATOM 652 N N . ASP A 1 90 ? 9.728 -6.292 -18.667 1.00 95.25 90 ASP A N 1
ATOM 653 C CA . ASP A 1 90 ? 10.989 -5.552 -18.550 1.00 95.25 90 ASP A CA 1
ATOM 654 C C . ASP A 1 90 ? 11.242 -5.139 -17.089 1.00 95.25 90 ASP A C 1
ATOM 656 O O . ASP A 1 90 ? 10.774 -4.112 -16.590 1.00 95.25 90 ASP A O 1
ATOM 660 N N . GLN A 1 91 ? 12.044 -5.951 -16.397 1.00 93.62 91 GLN A N 1
ATOM 661 C CA . GLN A 1 91 ? 12.413 -5.738 -14.993 1.00 93.62 91 GLN A CA 1
ATOM 662 C C . GLN A 1 91 ? 13.362 -4.544 -14.771 1.00 93.62 91 GLN A C 1
ATOM 664 O O . GLN A 1 91 ? 13.606 -4.180 -13.620 1.00 93.62 91 GLN A O 1
ATOM 669 N N . ARG A 1 92 ? 13.922 -3.943 -15.834 1.00 93.50 92 ARG A N 1
ATOM 670 C CA . ARG A 1 92 ? 14.861 -2.808 -15.742 1.00 93.50 92 ARG A CA 1
ATOM 671 C C . ARG A 1 92 ? 14.162 -1.467 -15.595 1.00 93.50 92 ARG A C 1
ATOM 673 O O . ARG A 1 92 ? 14.784 -0.503 -15.155 1.00 93.50 92 ARG A O 1
ATOM 680 N N . LYS A 1 93 ? 12.913 -1.394 -16.052 1.00 94.56 93 LYS A N 1
ATOM 681 C CA . LYS A 1 93 ? 12.174 -0.143 -16.233 1.00 94.56 93 LYS A CA 1
ATOM 682 C C . LYS A 1 93 ? 10.859 -0.130 -15.461 1.00 94.56 93 LYS A C 1
ATOM 684 O O . LYS A 1 93 ? 9.896 0.493 -15.897 1.00 94.56 93 LYS A O 1
ATOM 689 N N . VAL A 1 94 ? 10.806 -0.801 -14.311 1.00 96.31 94 VAL A N 1
ATOM 690 C CA . VAL A 1 94 ? 9.591 -0.823 -13.490 1.00 96.31 94 VAL A CA 1
ATOM 691 C C . VAL A 1 94 ? 9.313 0.580 -12.967 1.00 96.31 94 VAL A C 1
ATOM 693 O O . VAL A 1 94 ? 10.183 1.213 -12.369 1.00 96.31 94 VAL A O 1
ATOM 696 N N . ARG A 1 95 ? 8.102 1.077 -13.209 1.00 97.19 95 ARG A N 1
ATOM 697 C CA . ARG A 1 95 ? 7.690 2.435 -12.853 1.00 97.19 95 ARG A CA 1
ATOM 698 C C . ARG A 1 95 ? 6.915 2.402 -11.548 1.00 97.19 95 ARG A C 1
ATOM 700 O O . ARG A 1 95 ? 5.980 1.620 -11.404 1.00 97.19 95 ARG A O 1
ATOM 707 N N . VAL A 1 96 ? 7.268 3.283 -10.624 1.00 97.44 96 VAL A N 1
ATOM 708 C CA . VAL A 1 96 ? 6.495 3.548 -9.410 1.00 97.44 96 VAL A CA 1
ATOM 709 C C . VAL A 1 96 ? 5.998 4.979 -9.480 1.00 97.44 96 VAL A C 1
ATOM 711 O O . VAL A 1 96 ? 6.787 5.909 -9.656 1.00 97.44 96 VAL A O 1
ATOM 714 N N . MET A 1 97 ? 4.685 5.137 -9.374 1.00 96.81 97 MET A N 1
ATOM 715 C CA . MET A 1 97 ? 3.995 6.417 -9.413 1.00 96.81 97 MET A CA 1
ATOM 716 C C . MET A 1 97 ? 3.437 6.719 -8.027 1.00 96.81 97 MET A C 1
ATOM 718 O O . MET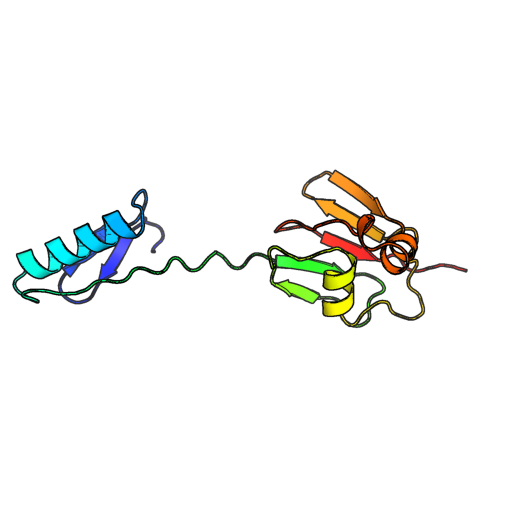 A 1 97 ? 2.675 5.919 -7.479 1.00 96.81 97 MET A O 1
ATOM 722 N N . ARG A 1 98 ? 3.801 7.880 -7.488 1.00 93.88 98 ARG A N 1
ATOM 723 C CA . ARG A 1 98 ? 3.364 8.384 -6.188 1.00 93.88 98 ARG A CA 1
ATOM 724 C C . ARG A 1 98 ? 2.801 9.786 -6.372 1.00 93.88 98 ARG A C 1
ATOM 726 O O . ARG A 1 98 ? 3.546 10.755 -6.482 1.00 93.88 98 ARG A O 1
ATOM 733 N N . GLY A 1 99 ? 1.477 9.893 -6.461 1.00 89.69 99 GLY A N 1
ATOM 734 C CA . GLY A 1 99 ? 0.840 11.142 -6.881 1.00 89.69 99 GLY A CA 1
ATOM 735 C C . GLY A 1 99 ? 1.293 11.530 -8.294 1.00 89.69 99 GLY A C 1
ATOM 736 O O . GLY A 1 99 ? 1.070 10.772 -9.235 1.00 89.69 99 GLY A O 1
ATOM 737 N N . SER A 1 100 ? 1.938 12.691 -8.431 1.00 89.25 100 SER A N 1
ATOM 738 C CA . SER A 1 100 ? 2.537 13.174 -9.68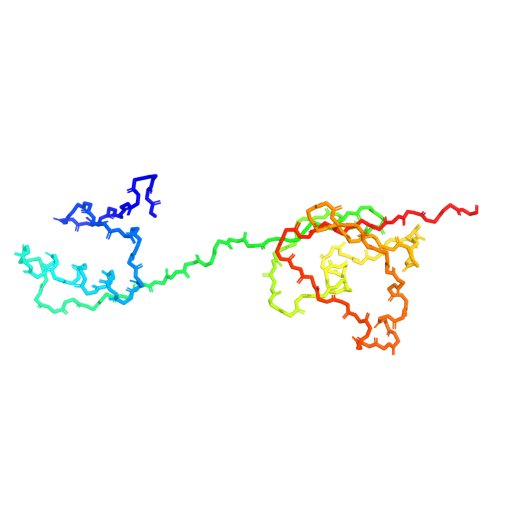6 1.00 89.25 100 SER A CA 1
ATOM 739 C C . SER A 1 100 ? 3.957 12.660 -9.941 1.00 89.25 100 SER A C 1
ATOM 741 O O . SER A 1 100 ? 4.450 12.779 -11.062 1.00 89.25 100 SER A O 1
ATOM 743 N N . ASP A 1 101 ? 4.624 12.107 -8.927 1.00 94.19 101 ASP A N 1
ATOM 744 C CA . ASP A 1 101 ? 6.015 11.681 -9.041 1.00 94.19 101 ASP A CA 1
ATOM 745 C C . ASP A 1 101 ? 6.097 10.308 -9.700 1.00 94.19 101 ASP A C 1
ATOM 747 O O . ASP A 1 101 ? 5.477 9.348 -9.243 1.00 94.19 101 ASP A O 1
ATOM 751 N N . VAL A 1 102 ? 6.913 10.190 -10.747 1.00 96.00 102 VAL A N 1
ATOM 752 C CA . VAL A 1 102 ? 7.181 8.919 -11.426 1.00 96.00 102 VAL A CA 1
ATOM 753 C C . VAL A 1 102 ? 8.666 8.609 -11.330 1.00 96.00 102 VAL A C 1
ATOM 755 O O . VAL A 1 102 ? 9.504 9.401 -11.757 1.00 96.00 102 VAL A O 1
ATOM 758 N N . ARG A 1 103 ? 9.000 7.438 -10.787 1.00 96.31 103 ARG A N 1
ATOM 759 C CA . ARG A 1 103 ? 10.379 6.944 -10.683 1.00 96.31 103 ARG A CA 1
ATOM 760 C C . ARG A 1 103 ? 10.507 5.580 -11.340 1.00 96.31 103 ARG A C 1
ATOM 762 O O . ARG A 1 103 ? 9.565 4.791 -11.328 1.00 96.31 103 ARG A O 1
ATOM 769 N N . VAL A 1 104 ? 11.674 5.318 -11.917 1.00 95.62 104 VAL A N 1
ATOM 770 C CA . VAL A 1 104 ? 11.978 4.075 -12.634 1.00 95.62 104 VAL A CA 1
ATOM 771 C C . VAL A 1 104 ? 13.041 3.300 -11.867 1.00 95.62 104 VAL A C 1
ATOM 773 O O . VAL A 1 104 ? 14.046 3.878 -11.456 1.00 95.62 104 VAL A O 1
ATOM 776 N N . TYR A 1 105 ? 12.819 2.001 -11.690 1.00 94.44 105 TYR A N 1
ATOM 777 C CA . TYR A 1 105 ? 13.677 1.114 -10.912 1.00 94.44 105 TYR A CA 1
ATOM 778 C C . TYR A 1 105 ? 14.074 -0.133 -11.712 1.00 94.44 105 TYR A C 1
ATOM 780 O O . TYR A 1 105 ? 13.236 -0.764 -12.362 1.00 94.44 105 TYR A O 1
ATOM 788 N N . ASP A 1 106 ? 15.352 -0.517 -11.603 1.00 93.50 106 ASP A N 1
ATOM 789 C CA . ASP A 1 106 ? 15.855 -1.813 -12.073 1.00 93.50 106 ASP A CA 1
ATOM 790 C C . ASP A 1 106 ? 15.746 -2.846 -10.945 1.00 93.50 106 ASP A C 1
ATOM 792 O O . ASP A 1 106 ? 16.634 -2.987 -10.099 1.00 93.50 106 ASP A O 1
ATOM 796 N N . VAL A 1 107 ? 14.646 -3.596 -10.953 1.00 92.50 107 VAL A N 1
ATOM 797 C CA . VAL A 1 107 ? 14.294 -4.567 -9.902 1.00 92.50 107 VAL A CA 1
ATOM 798 C C . VAL A 1 107 ? 15.234 -5.778 -9.899 1.00 92.50 107 VAL A C 1
ATOM 800 O O . VAL A 1 107 ? 15.328 -6.510 -8.911 1.00 92.50 107 VAL A O 1
ATOM 803 N N . ARG A 1 108 ? 16.013 -5.986 -10.9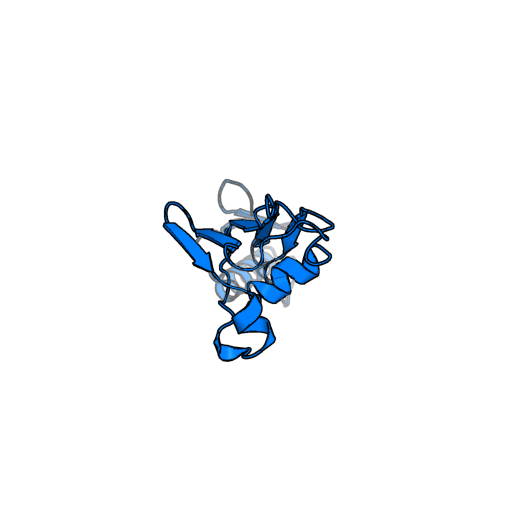68 1.00 91.12 108 ARG A N 1
ATOM 804 C CA . ARG A 1 108 ? 17.025 -7.054 -11.001 1.00 91.12 108 ARG A CA 1
ATOM 805 C C . ARG A 1 108 ? 18.129 -6.808 -9.981 1.00 91.12 108 ARG A C 1
ATOM 807 O O . ARG A 1 108 ? 18.720 -7.769 -9.493 1.00 91.12 108 ARG A O 1
ATOM 814 N N . GLN A 1 109 ? 18.408 -5.542 -9.659 1.00 88.56 109 GLN A N 1
ATOM 815 C CA . GLN A 1 109 ? 19.379 -5.202 -8.623 1.00 88.56 109 GLN A CA 1
ATOM 816 C C . GLN A 1 109 ? 18.845 -5.564 -7.239 1.00 88.56 109 GLN A C 1
ATOM 818 O O . GLN A 1 109 ? 19.575 -6.171 -6.464 1.00 88.56 109 GLN A O 1
ATOM 823 N N . SER A 1 110 ? 17.565 -5.296 -6.976 1.00 87.94 110 SER A N 1
ATOM 824 C CA . SER A 1 110 ? 16.891 -5.618 -5.713 1.00 87.94 110 SER A CA 1
ATOM 825 C C . SER A 1 110 ? 16.855 -7.127 -5.428 1.00 87.94 110 SER A C 1
ATOM 827 O O . SER A 1 110 ? 16.952 -7.544 -4.281 1.00 87.94 110 SER A O 1
ATOM 829 N N . ARG A 1 111 ? 16.795 -7.973 -6.472 1.00 83.69 111 ARG A N 1
ATOM 830 C CA . ARG A 1 111 ? 16.910 -9.441 -6.328 1.00 83.69 111 ARG A CA 1
ATOM 831 C C . ARG A 1 111 ? 18.299 -9.909 -5.881 1.00 83.69 111 ARG A C 1
ATOM 833 O O . ARG A 1 111 ? 18.406 -10.978 -5.292 1.00 83.69 111 ARG A O 1
ATOM 840 N N . ARG A 1 112 ? 19.356 -9.165 -6.226 1.00 87.00 112 ARG A N 1
ATOM 841 C CA . ARG A 1 112 ? 20.750 -9.493 -5.870 1.00 87.00 112 ARG A CA 1
ATOM 842 C C . ARG A 1 112 ? 21.168 -8.855 -4.551 1.00 87.00 112 ARG A C 1
ATOM 844 O O . ARG A 1 112 ? 21.968 -9.429 -3.826 1.00 87.00 112 ARG A O 1
ATOM 851 N N . ASP A 1 113 ? 20.636 -7.674 -4.277 1.00 88.75 113 ASP A N 1
ATOM 852 C CA . ASP A 1 113 ? 20.936 -6.860 -3.113 1.00 88.75 113 ASP A CA 1
ATOM 853 C C . ASP A 1 113 ? 19.619 -6.297 -2.554 1.00 88.75 113 ASP A C 1
ATOM 855 O O . ASP A 1 113 ? 19.107 -5.299 -3.076 1.00 88.75 113 ASP A O 1
ATOM 859 N N . PRO A 1 114 ? 19.057 -6.922 -1.501 1.00 87.19 114 PRO A N 1
ATOM 860 C CA . PRO A 1 114 ? 17.808 -6.481 -0.886 1.00 87.19 114 PRO A CA 1
ATOM 861 C C . PRO A 1 114 ? 17.837 -5.033 -0.383 1.00 87.19 114 PRO A C 1
ATOM 863 O O . PRO A 1 114 ? 16.783 -4.415 -0.270 1.00 87.19 114 PRO A O 1
ATOM 866 N N . SER A 1 115 ? 19.018 -4.456 -0.119 1.00 88.62 115 SER A N 1
ATOM 867 C CA . SER A 1 115 ? 19.130 -3.054 0.309 1.00 88.62 115 SER A CA 1
ATOM 868 C C . SER A 1 115 ? 18.726 -2.057 -0.786 1.00 88.62 115 SER A C 1
ATOM 870 O O . SER A 1 115 ? 18.386 -0.912 -0.492 1.00 88.62 115 SER A O 1
ATOM 872 N N . LYS A 1 116 ? 18.714 -2.502 -2.051 1.00 88.88 116 LYS A N 1
ATOM 873 C CA . LYS A 1 116 ? 18.257 -1.729 -3.213 1.00 88.88 116 LYS A CA 1
ATOM 874 C C . LYS A 1 116 ? 16.766 -1.881 -3.490 1.00 88.88 116 LYS A C 1
ATOM 876 O O . LYS A 1 116 ? 16.269 -1.316 -4.464 1.00 88.88 116 LYS A O 1
ATOM 881 N N . ASP A 1 117 ? 16.053 -2.688 -2.710 1.00 93.00 117 ASP A N 1
ATOM 882 C CA . ASP A 1 117 ? 14.606 -2.790 -2.824 1.00 93.00 117 ASP A CA 1
ATOM 883 C C . ASP A 1 117 ? 13.942 -1.595 -2.139 1.00 93.00 117 ASP A C 1
ATOM 885 O O . ASP A 1 117 ? 14.229 -1.262 -0.988 1.00 93.00 117 ASP A O 1
ATOM 889 N N . ILE A 1 118 ? 13.070 -0.907 -2.867 1.00 94.06 118 ILE A N 1
ATOM 890 C CA . ILE A 1 118 ? 12.458 0.324 -2.374 1.00 94.06 118 ILE A CA 1
ATOM 891 C C . ILE A 1 118 ? 11.179 0.010 -1.618 1.00 94.06 118 ILE A C 1
ATOM 893 O O . ILE A 1 118 ? 10.369 -0.808 -2.053 1.00 94.06 118 ILE A O 1
ATOM 897 N N . ARG A 1 119 ? 10.978 0.702 -0.495 1.00 95.75 119 ARG A N 1
ATOM 898 C CA . ARG A 1 119 ? 9.726 0.634 0.259 1.00 95.75 119 ARG A CA 1
ATOM 899 C C . ARG A 1 119 ? 8.636 1.406 -0.465 1.00 95.75 119 ARG A C 1
ATOM 901 O O . ARG A 1 119 ? 8.829 2.561 -0.863 1.00 95.75 119 ARG A O 1
ATOM 908 N N . LEU A 1 120 ? 7.491 0.758 -0.610 1.00 95.75 120 LEU A N 1
ATOM 909 C CA . LEU A 1 120 ? 6.308 1.386 -1.167 1.00 95.75 120 LEU A CA 1
ATOM 910 C C . LEU A 1 120 ? 5.568 2.176 -0.095 1.00 95.75 120 LEU A C 1
ATOM 912 O O . LEU A 1 120 ? 5.821 2.048 1.102 1.00 95.75 120 LEU A O 1
ATOM 916 N N . GLN A 1 121 ? 4.660 3.023 -0.550 1.00 94.31 121 GLN A N 1
ATOM 917 C CA . GLN A 1 121 ? 3.756 3.781 0.293 1.00 94.31 121 GLN A CA 1
ATOM 918 C C . GLN A 1 121 ? 2.303 3.485 -0.082 1.00 94.31 121 GLN A C 1
ATOM 920 O O . GLN A 1 121 ? 2.007 3.107 -1.221 1.00 94.31 121 GLN A O 1
ATOM 925 N N . PRO A 1 122 ? 1.373 3.674 0.866 1.00 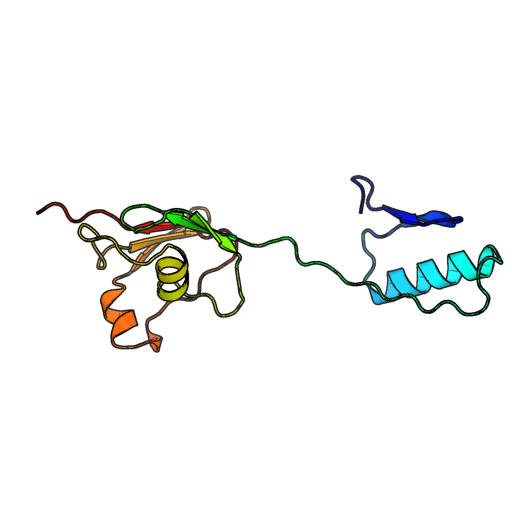92.38 122 PRO A N 1
ATOM 926 C CA . PRO A 1 122 ? -0.053 3.661 0.583 1.00 92.38 122 PRO A CA 1
ATOM 927 C C . PRO A 1 122 ? -0.400 4.551 -0.614 1.00 92.38 122 PRO A C 1
ATOM 929 O O . PRO A 1 122 ? -0.060 5.731 -0.633 1.00 92.38 122 PRO A O 1
ATOM 932 N N . GLY A 1 123 ? -1.111 3.994 -1.592 1.00 91.25 123 GLY A N 1
ATOM 933 C CA . GLY A 1 123 ? -1.532 4.704 -2.799 1.00 91.25 123 GLY A CA 1
ATOM 934 C C . GLY A 1 123 ? -0.556 4.623 -3.973 1.00 91.25 123 GLY A C 1
ATOM 935 O O . GLY A 1 123 ? -0.938 5.033 -5.069 1.00 91.25 123 GLY A O 1
ATOM 936 N N . ASP A 1 124 ? 0.644 4.059 -3.794 1.00 96.12 124 ASP A N 1
ATOM 937 C CA . ASP A 1 124 ? 1.588 3.872 -4.899 1.00 96.12 124 ASP A CA 1
ATOM 938 C C . ASP A 1 124 ? 0.969 3.013 -6.020 1.00 96.12 124 ASP A C 1
ATOM 940 O O . ASP A 1 124 ? 0.233 2.043 -5.784 1.00 96.12 124 ASP A O 1
ATOM 944 N N . ARG A 1 125 ? 1.290 3.365 -7.268 1.00 96.31 125 ARG A N 1
ATOM 945 C CA . ARG A 1 125 ? 0.983 2.562 -8.456 1.00 96.31 125 ARG A CA 1
ATOM 946 C C . ARG A 1 125 ? 2.278 2.046 -9.067 1.00 96.31 125 ARG A C 1
ATOM 948 O O . ARG A 1 125 ? 3.120 2.823 -9.505 1.00 96.31 125 ARG A O 1
ATOM 955 N N . VAL A 1 126 ? 2.403 0.730 -9.120 1.00 97.50 126 VAL A N 1
ATOM 956 C CA . VAL A 1 126 ? 3.494 0.007 -9.762 1.00 97.50 126 VAL A CA 1
ATOM 957 C C . VAL A 1 126 ? 3.042 -0.426 -11.150 1.00 97.50 126 VAL A C 1
ATOM 959 O O . VAL A 1 126 ? 2.037 -1.121 -11.297 1.00 97.50 126 VAL A O 1
ATOM 962 N N . GLU A 1 127 ? 3.798 -0.034 -12.166 1.00 97.38 127 GLU A N 1
ATOM 963 C CA . GLU A 1 127 ? 3.585 -0.435 -13.551 1.00 97.38 127 GLU A CA 1
ATOM 964 C C . GLU A 1 127 ? 4.839 -1.132 -14.077 1.00 97.38 127 GLU A C 1
ATOM 966 O O . GLU A 1 127 ? 5.927 -0.552 -14.141 1.00 97.38 127 GLU A O 1
ATOM 971 N N . VAL A 1 128 ? 4.679 -2.398 -14.453 1.00 97.12 128 VAL A N 1
ATOM 972 C CA . VAL A 1 128 ? 5.734 -3.194 -15.077 1.00 97.12 128 VAL A CA 1
ATOM 973 C C . VAL A 1 128 ? 5.559 -3.125 -16.597 1.00 97.12 128 VAL A C 1
ATOM 975 O O . VAL A 1 128 ? 4.569 -3.650 -17.108 1.00 97.12 128 VAL A O 1
ATOM 978 N N . PRO A 1 129 ? 6.478 -2.499 -17.346 1.00 96.00 129 PRO A N 1
ATOM 979 C CA . PRO A 1 129 ? 6.383 -2.471 -18.799 1.00 96.00 129 PRO A CA 1
ATOM 980 C C . PRO A 1 129 ? 6.666 -3.846 -19.415 1.00 96.00 129 PRO A C 1
ATOM 982 O O . PRO A 1 129 ? 7.334 -4.694 -18.819 1.00 96.00 129 PRO A O 1
ATOM 985 N N . GLN A 1 130 ? 6.177 -4.048 -20.636 1.00 94.19 130 GLN A N 1
ATOM 986 C CA . GLN A 1 130 ? 6.576 -5.182 -21.464 1.00 94.19 130 GLN A CA 1
ATOM 987 C C . GLN A 1 130 ? 7.921 -4.899 -22.145 1.00 94.19 130 GLN A C 1
ATOM 989 O O . GLN A 1 130 ? 8.196 -3.772 -22.559 1.00 94.19 130 GLN A O 1
ATOM 994 N N . SER A 1 131 ? 8.749 -5.930 -22.274 1.00 90.44 131 SER A N 1
ATOM 995 C CA . SER A 1 131 ? 9.939 -5.919 -23.111 1.00 90.44 131 SER A CA 1
ATOM 996 C C . SER A 1 131 ? 9.502 -6.143 -24.554 1.00 90.44 131 SER A C 1
ATOM 998 O O . SER A 1 131 ? 9.071 -7.237 -24.912 1.00 90.44 131 SER A O 1
ATOM 1000 N N . PHE A 1 132 ? 9.614 -5.111 -25.382 1.00 75.69 132 PHE A N 1
ATOM 1001 C CA . PHE A 1 132 ? 9.573 -5.269 -26.833 1.00 75.69 132 PHE A CA 1
ATOM 1002 C C . PHE A 1 132 ? 10.988 -5.660 -27.280 1.00 75.69 132 PHE A C 1
ATOM 1004 O O . PHE A 1 132 ? 11.952 -5.057 -26.805 1.00 75.69 132 PHE A O 1
ATOM 1011 N N . PHE A 1 133 ? 11.099 -6.737 -28.060 1.00 59.47 133 PHE A N 1
ATOM 1012 C CA . PHE A 1 133 ? 12.366 -7.277 -28.565 1.00 59.47 133 PHE A CA 1
ATOM 1013 C C . PHE A 1 133 ? 13.178 -6.233 -29.339 1.00 59.47 133 PHE A C 1
ATOM 1015 O O . PHE A 1 133 ? 12.549 -5.386 -30.014 1.00 59.47 133 PHE A O 1
#

pLDDT: mean 89.47, std 7.66, range [59.47, 97.81]

Secondary structure (DSSP, 8-state):
--TTSEEEETTTEEEE-TT--HHHHHHHHHHHHHHTTS-SS-------PPP--EEEEEESBSS-EEEEP-TT-BHHHHHHHTT-B-TTB-TTSEEEEETTEEEEE-HHHHHH-GGGPPBP-TT-EEEE-B---